Protein AF-A0A1G6B2X8-F1 (afdb_monomer_lite)

Secondary structure (DSSP, 8-state):
----STTS--SHHHHHHHHHHHHHHTT-GGGHHHHHHHHHTS-HHHHHHHHHHHHHHHHHHHHHTT-

pLDDT: mean 95.02, std 6.71, range [57.0, 98.31]

Organism: Eubacterium oxidoreducens (NCBI:txid1732)

Structure (mmCIF, N/CA/C/O backbone):
data_AF-A0A1G6B2X8-F1
#
_entry.id   AF-A0A1G6B2X8-F1
#
loop_
_atom_site.group_PDB
_atom_site.id
_atom_site.type_symbol
_atom_site.label_atom_id
_atom_site.label_alt_id
_atom_site.label_comp_id
_atom_site.label_asym_id
_atom_site.label_entity_id
_atom_site.label_seq_id
_atom_site.pdbx_PDB_ins_code
_atom_site.Cartn_x
_atom_site.Cartn_y
_atom_site.Cartn_z
_atom_site.occupancy
_atom_site.B_iso_or_equiv
_atom_site.auth_seq_id
_atom_site.auth_comp_id
_atom_site.auth_asym_id
_atom_site.auth_atom_id
_atom_site.pdbx_PDB_model_num
ATOM 1 N N . MET A 1 1 ? -12.082 -9.954 4.791 1.00 78.00 1 MET A N 1
ATOM 2 C CA . MET A 1 1 ? -11.115 -8.970 4.261 1.00 78.00 1 MET A CA 1
ATOM 3 C C . MET A 1 1 ? -11.914 -7.822 3.672 1.00 78.00 1 MET A C 1
ATOM 5 O O . MET A 1 1 ? -12.853 -8.086 2.930 1.00 78.00 1 MET A O 1
ATOM 9 N N . LYS A 1 2 ? -11.622 -6.587 4.086 1.00 91.00 2 LYS A N 1
ATOM 10 C CA . LYS A 1 2 ? -12.341 -5.359 3.701 1.00 91.00 2 LYS A CA 1
ATOM 11 C C . LYS A 1 2 ? -11.754 -4.721 2.437 1.00 91.00 2 LYS A C 1
ATOM 13 O O . LYS A 1 2 ? -12.483 -4.078 1.686 1.00 91.00 2 LYS A O 1
ATOM 18 N N . TYR A 1 3 ? -10.459 -4.913 2.208 1.00 95.94 3 TYR A N 1
ATOM 19 C CA . TYR A 1 3 ? -9.708 -4.371 1.079 1.00 95.94 3 TYR A CA 1
ATOM 20 C C . TYR A 1 3 ? -9.017 -5.491 0.296 1.00 95.94 3 TYR A C 1
ATOM 22 O O . TYR A 1 3 ? -8.535 -6.446 0.906 1.00 95.94 3 TYR A O 1
ATOM 30 N N . ASP A 1 4 ? -8.973 -5.357 -1.031 1.00 94.81 4 ASP A N 1
ATOM 31 C CA . ASP A 1 4 ? -8.329 -6.286 -1.969 1.00 94.81 4 ASP A CA 1
ATOM 32 C C . ASP A 1 4 ? -7.932 -5.530 -3.253 1.00 94.81 4 ASP A C 1
ATOM 34 O O . ASP A 1 4 ? -8.566 -4.539 -3.621 1.00 94.81 4 ASP A O 1
ATOM 38 N N . LEU A 1 5 ? -6.880 -5.992 -3.928 1.00 93.38 5 LEU A N 1
ATOM 39 C CA . LEU A 1 5 ? -6.419 -5.476 -5.216 1.00 93.38 5 LEU A CA 1
ATOM 40 C C . LEU A 1 5 ? -7.121 -6.146 -6.409 1.00 93.38 5 LEU A C 1
ATOM 42 O O . LEU A 1 5 ? -7.009 -5.661 -7.538 1.00 93.38 5 LEU A O 1
ATOM 46 N N . VAL A 1 6 ? -7.867 -7.237 -6.194 1.00 93.00 6 VAL A N 1
ATOM 47 C CA . VAL A 1 6 ? -8.660 -7.873 -7.256 1.00 93.00 6 VAL A CA 1
ATOM 48 C C . VAL A 1 6 ? -9.726 -6.908 -7.782 1.00 93.00 6 VAL A C 1
ATOM 50 O O . VAL A 1 6 ? -10.527 -6.349 -7.037 1.00 93.00 6 VAL A O 1
ATOM 53 N N . GLY A 1 7 ? -9.752 -6.724 -9.105 1.00 90.44 7 GLY A N 1
ATOM 54 C CA . GLY A 1 7 ? -10.696 -5.826 -9.778 1.00 90.44 7 GLY A CA 1
ATOM 55 C C . GLY A 1 7 ? -10.280 -4.352 -9.783 1.00 90.44 7 GLY A C 1
ATOM 56 O O . GLY A 1 7 ? -11.014 -3.526 -10.327 1.00 90.44 7 GLY A O 1
ATOM 57 N N . ILE A 1 8 ? -9.112 -4.017 -9.226 1.00 93.12 8 ILE A N 1
ATOM 58 C CA . ILE A 1 8 ? -8.496 -2.697 -9.380 1.00 93.12 8 ILE A CA 1
ATOM 59 C C . ILE A 1 8 ? -7.796 -2.615 -10.740 1.00 93.12 8 ILE A C 1
ATOM 61 O O . ILE A 1 8 ? -7.283 -3.605 -11.262 1.00 93.12 8 ILE A O 1
ATOM 65 N N . ASP A 1 9 ? -7.791 -1.419 -11.327 1.00 94.56 9 ASP A N 1
ATOM 66 C CA . ASP A 1 9 ? -7.017 -1.129 -12.531 1.00 94.56 9 ASP A CA 1
ATOM 67 C C . ASP A 1 9 ? -5.532 -1.455 -12.286 1.00 94.56 9 ASP A C 1
ATOM 69 O O . ASP A 1 9 ? -4.937 -0.991 -11.312 1.00 94.56 9 ASP A O 1
ATOM 73 N N . GLY A 1 10 ? -4.940 -2.262 -13.171 1.00 92.38 10 GLY A N 1
ATOM 74 C CA . GLY A 1 10 ? -3.559 -2.730 -13.046 1.00 92.38 10 GLY A CA 1
ATOM 75 C C . GLY A 1 10 ? -2.502 -1.634 -13.214 1.00 92.38 10 GLY A C 1
ATOM 76 O O . GLY A 1 10 ? -1.314 -1.903 -13.061 1.00 92.38 10 GLY A O 1
ATOM 77 N N . ASN A 1 11 ? -2.870 -0.395 -13.527 1.00 96.56 11 ASN A N 1
ATOM 78 C CA . ASN A 1 11 ? -1.931 0.712 -13.531 1.00 96.56 11 ASN A CA 1
ATOM 79 C C . ASN A 1 11 ? -1.285 0.900 -12.144 1.00 96.56 11 ASN A C 1
ATOM 81 O O . ASN A 1 11 ? -1.962 0.945 -11.119 1.00 96.56 11 ASN A O 1
ATOM 85 N N . ALA A 1 12 ? 0.037 1.079 -12.124 1.00 96.38 12 ALA A N 1
ATOM 86 C CA . ALA A 1 12 ? 0.823 1.278 -10.906 1.00 96.38 12 ALA A CA 1
ATOM 87 C C . ALA A 1 12 ? 0.254 2.368 -9.974 1.00 96.38 12 ALA A C 1
ATOM 89 O O . ALA A 1 12 ? 0.158 2.162 -8.764 1.00 96.38 12 ALA A O 1
ATOM 90 N N . PHE A 1 13 ? -0.169 3.511 -10.525 1.00 95.88 13 PHE A N 1
ATOM 91 C CA . PHE A 1 13 ? -0.733 4.610 -9.737 1.00 95.88 13 PHE A CA 1
ATOM 92 C C . PHE A 1 13 ? -2.121 4.280 -9.187 1.00 95.88 13 PHE A C 1
ATOM 94 O O . PHE A 1 13 ? -2.443 4.684 -8.070 1.00 95.88 13 PHE A O 1
ATOM 101 N N . SER A 1 14 ? -2.925 3.523 -9.935 1.00 97.50 14 SER A N 1
ATOM 102 C CA . SER A 1 14 ? -4.234 3.045 -9.481 1.00 97.50 14 SER A CA 1
ATOM 103 C C . SER A 1 14 ? -4.099 2.109 -8.280 1.00 97.50 14 SER A C 1
ATOM 105 O O . SER A 1 14 ? -4.803 2.289 -7.286 1.00 97.50 14 SER A O 1
ATOM 107 N N . VAL A 1 15 ? -3.152 1.166 -8.335 1.00 98.00 15 VAL A N 1
ATOM 108 C CA . VAL A 1 15 ? -2.861 0.234 -7.236 1.00 98.00 15 VAL A CA 1
ATOM 109 C C . VAL A 1 15 ? -2.367 0.987 -5.997 1.00 98.00 15 VAL A C 1
ATOM 111 O O . VAL A 1 15 ? -2.982 0.885 -4.936 1.00 98.00 15 VAL A O 1
ATOM 114 N N . MET A 1 16 ? -1.319 1.809 -6.130 1.00 97.81 16 MET A N 1
ATOM 115 C CA . MET A 1 16 ? -0.779 2.578 -4.998 1.00 97.81 16 MET A CA 1
ATOM 116 C C . MET A 1 16 ? -1.823 3.535 -4.402 1.00 97.81 16 MET A C 1
ATOM 118 O O . MET A 1 16 ? -1.948 3.647 -3.181 1.00 97.81 16 MET A O 1
ATOM 122 N N . GLY A 1 17 ? -2.622 4.194 -5.247 1.00 97.88 17 GLY A N 1
ATOM 123 C CA . GLY A 1 17 ? -3.684 5.100 -4.814 1.00 97.88 17 GLY A CA 1
ATOM 124 C C . GLY A 1 17 ? -4.806 4.389 -4.054 1.00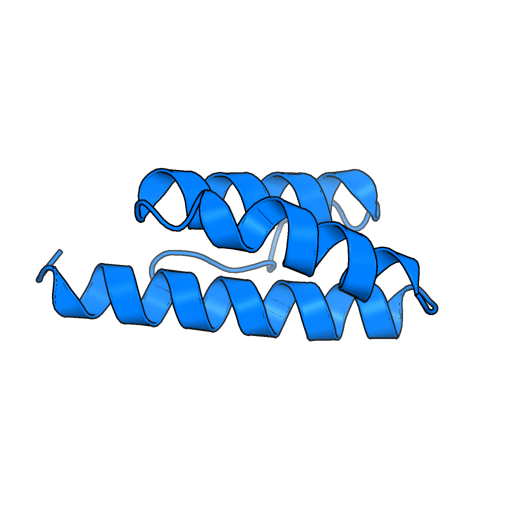 97.88 17 GLY A C 1
ATOM 125 O O . GLY A 1 17 ? -5.303 4.913 -3.052 1.00 97.88 17 GLY A O 1
ATOM 126 N N . TYR A 1 18 ? -5.186 3.182 -4.485 1.00 98.25 18 TYR A N 1
ATOM 127 C CA . TYR A 1 18 ? -6.143 2.348 -3.761 1.00 98.25 18 TYR A CA 1
ATOM 128 C C . TYR A 1 18 ? -5.596 1.932 -2.389 1.00 98.25 18 TYR A C 1
ATOM 130 O O . TYR A 1 18 ? -6.275 2.140 -1.379 1.00 98.25 18 TYR A O 1
ATOM 138 N N . THR A 1 19 ? -4.357 1.435 -2.330 1.00 98.06 19 THR A N 1
ATOM 139 C CA . THR A 1 19 ? -3.705 1.039 -1.072 1.00 98.06 19 THR A CA 1
ATOM 140 C C . THR A 1 19 ? -3.580 2.214 -0.104 1.00 98.06 19 THR A C 1
ATOM 142 O O . THR A 1 19 ? -3.972 2.101 1.058 1.00 98.06 19 THR A O 1
ATOM 145 N N . ALA A 1 20 ? -3.148 3.387 -0.578 1.00 98.31 20 ALA A N 1
ATOM 146 C CA . ALA A 1 20 ? -3.080 4.597 0.241 1.00 98.31 20 ALA A CA 1
ATOM 147 C C . ALA A 1 20 ? -4.455 4.989 0.813 1.00 98.31 20 ALA A C 1
ATOM 149 O O . ALA A 1 20 ? -4.568 5.389 1.973 1.00 98.31 20 ALA A O 1
ATOM 150 N N . LYS A 1 21 ? -5.529 4.841 0.025 1.00 98.00 21 LYS A N 1
ATOM 151 C CA . LYS A 1 21 ? -6.901 5.107 0.479 1.00 98.00 21 LYS A CA 1
ATOM 152 C C . LYS A 1 21 ? -7.364 4.111 1.546 1.00 98.00 21 LYS A C 1
ATOM 154 O O . LYS A 1 21 ? -8.060 4.527 2.474 1.00 98.00 21 LYS A O 1
ATOM 159 N N . ALA A 1 22 ? -7.000 2.834 1.425 1.00 97.69 22 ALA A N 1
ATOM 160 C CA . ALA A 1 22 ? -7.288 1.816 2.436 1.00 97.69 22 ALA A CA 1
ATOM 161 C C . ALA A 1 22 ? -6.591 2.150 3.764 1.00 97.69 22 ALA A C 1
ATOM 163 O O . ALA A 1 22 ? -7.262 2.264 4.789 1.00 97.69 22 ALA A O 1
ATOM 164 N N . LEU A 1 23 ? -5.286 2.443 3.728 1.00 98.06 23 LEU A N 1
ATOM 165 C CA . LEU A 1 23 ? -4.518 2.870 4.904 1.00 98.06 23 LEU A CA 1
ATOM 166 C C . LEU A 1 23 ? -5.139 4.099 5.584 1.00 98.06 23 LEU A C 1
ATOM 168 O O . LEU A 1 23 ? -5.341 4.103 6.798 1.00 98.06 23 LEU A O 1
ATOM 172 N N . ARG A 1 24 ? -5.532 5.116 4.804 1.00 97.44 24 ARG A N 1
ATOM 173 C CA . ARG A 1 24 ? -6.194 6.325 5.323 1.00 97.44 24 ARG A CA 1
ATOM 174 C C . ARG A 1 24 ? -7.487 6.030 6.078 1.00 97.44 24 ARG A C 1
ATOM 176 O O . ARG A 1 24 ? -7.713 6.579 7.150 1.00 97.44 24 ARG A O 1
ATOM 183 N N . ARG A 1 25 ? -8.335 5.151 5.538 1.00 96.38 25 ARG A N 1
ATOM 184 C CA . ARG A 1 25 ? -9.616 4.767 6.166 1.00 96.38 25 ARG A CA 1
ATOM 185 C C . ARG A 1 25 ? -9.435 4.045 7.497 1.00 96.38 25 ARG A C 1
ATOM 187 O O . ARG A 1 25 ? -10.284 4.144 8.382 1.00 96.38 25 ARG A O 1
ATOM 194 N N . GLU A 1 26 ? -8.319 3.349 7.643 1.00 96.81 26 GLU A N 1
ATOM 195 C CA . GLU A 1 26 ? -7.961 2.639 8.867 1.00 96.81 26 GLU A CA 1
ATOM 196 C C . GLU A 1 26 ? -7.076 3.486 9.803 1.00 96.81 26 GLU A C 1
ATOM 198 O O . GLU A 1 26 ? -6.642 3.016 10.855 1.00 96.81 26 GLU A O 1
ATOM 203 N N . GLY A 1 27 ? -6.828 4.759 9.469 1.00 96.50 27 GLY A N 1
ATOM 204 C CA . GLY A 1 27 ? -6.020 5.675 10.276 1.00 96.50 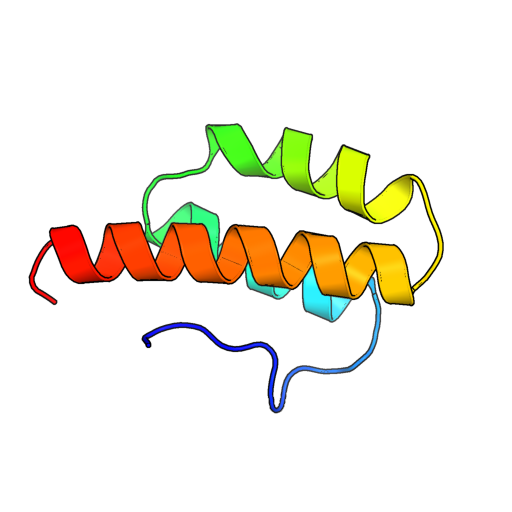27 GLY A CA 1
ATOM 205 C C . GLY A 1 27 ? -4.546 5.268 10.343 1.00 96.50 27 GLY A C 1
ATOM 206 O O . GLY A 1 27 ? -3.954 5.306 11.418 1.00 96.50 27 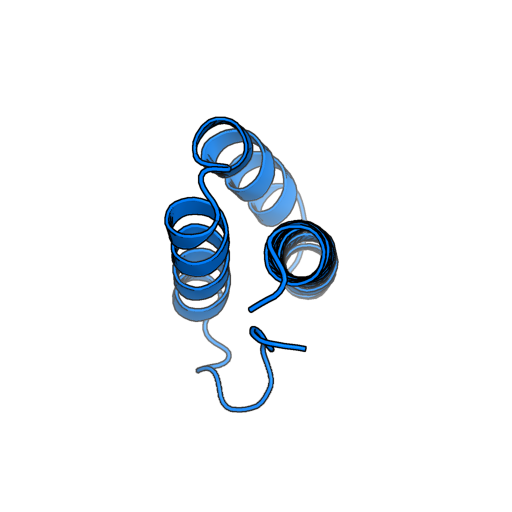GLY A O 1
ATOM 207 N N . LEU A 1 28 ? -3.989 4.777 9.234 1.00 97.06 28 LEU A N 1
ATOM 208 C CA . LEU A 1 28 ? -2.570 4.438 9.037 1.00 97.06 28 LEU A CA 1
ATOM 209 C C . LEU A 1 28 ? -1.910 5.436 8.074 1.00 97.06 28 LEU A C 1
ATOM 211 O O . LEU A 1 28 ? -1.201 5.057 7.145 1.00 97.06 28 LEU A O 1
ATOM 215 N N . GLU A 1 29 ? -2.208 6.725 8.232 1.00 97.00 29 GLU A N 1
ATOM 216 C CA . GLU A 1 29 ? -1.706 7.765 7.324 1.00 97.00 29 GLU A CA 1
ATOM 217 C C . GLU A 1 29 ? -0.182 7.900 7.378 1.00 97.00 29 GLU A C 1
ATOM 219 O O . GLU A 1 29 ? 0.439 8.167 6.355 1.00 97.00 29 GLU A O 1
ATOM 224 N N . ASP A 1 30 ? 0.417 7.628 8.539 1.00 97.50 30 ASP A N 1
ATOM 225 C CA . ASP A 1 30 ? 1.865 7.627 8.763 1.00 97.50 30 ASP A CA 1
ATOM 226 C C . ASP A 1 30 ? 2.609 6.575 7.926 1.00 97.50 30 ASP A C 1
ATOM 228 O O . ASP A 1 30 ? 3.811 6.694 7.703 1.00 97.50 30 ASP A O 1
ATOM 232 N N . LYS A 1 31 ? 1.894 5.560 7.430 1.00 97.88 31 LYS A N 1
ATOM 233 C CA . LYS A 1 31 ? 2.448 4.472 6.617 1.00 97.88 31 LYS A CA 1
ATOM 234 C C . LYS A 1 31 ? 2.410 4.725 5.121 1.00 97.88 31 LYS A C 1
ATOM 236 O O . LYS A 1 31 ? 3.006 3.964 4.364 1.00 97.88 31 LYS A O 1
ATOM 241 N N . ILE A 1 32 ? 1.725 5.777 4.682 1.00 98.00 32 ILE A N 1
ATOM 242 C CA . ILE A 1 32 ? 1.521 6.039 3.257 1.00 98.00 32 ILE A CA 1
ATOM 243 C C . ILE A 1 32 ? 2.833 6.430 2.576 1.00 98.00 32 ILE A C 1
ATOM 245 O O . ILE A 1 32 ? 3.136 5.880 1.520 1.00 98.00 32 ILE A O 1
ATOM 249 N N . ASP A 1 33 ? 3.618 7.327 3.176 1.00 98.06 33 ASP A N 1
ATOM 250 C CA . ASP A 1 33 ? 4.893 7.762 2.592 1.00 98.06 33 ASP A CA 1
ATOM 251 C C . ASP A 1 33 ? 5.886 6.591 2.486 1.00 98.06 33 ASP A C 1
ATOM 253 O O . ASP A 1 33 ? 6.427 6.334 1.411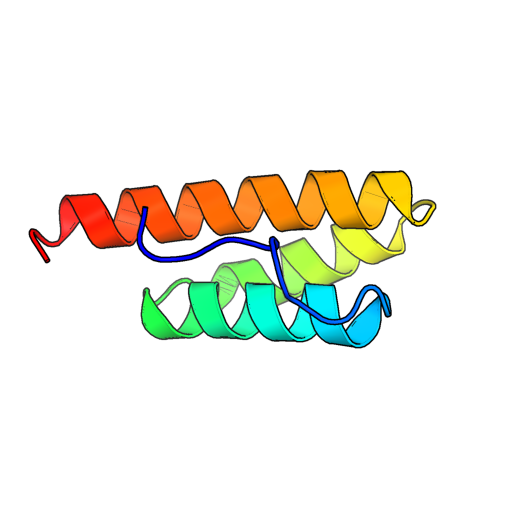 1.00 98.06 33 ASP A O 1
ATOM 257 N N . GLU A 1 34 ? 6.012 5.796 3.556 1.00 98.19 34 GLU A N 1
ATOM 258 C CA . GLU A 1 34 ? 6.833 4.574 3.595 1.00 98.19 34 GLU A CA 1
ATOM 259 C C . GLU A 1 34 ? 6.420 3.574 2.495 1.00 98.19 34 GLU A C 1
ATOM 261 O O . GLU A 1 34 ? 7.268 3.010 1.797 1.00 98.19 34 GLU A O 1
ATOM 266 N N . MET A 1 35 ? 5.110 3.384 2.295 1.00 98.19 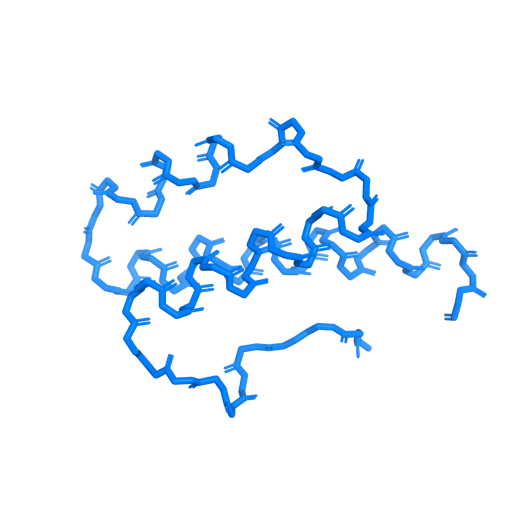35 MET A N 1
ATOM 267 C CA . MET A 1 35 ? 4.564 2.514 1.250 1.00 98.19 35 MET A CA 1
ATOM 268 C C . MET A 1 35 ? 4.940 3.007 -0.150 1.00 98.19 35 MET A C 1
ATOM 270 O O . MET A 1 35 ? 5.385 2.206 -0.974 1.00 98.19 35 MET A O 1
ATOM 274 N N . TYR A 1 36 ? 4.819 4.312 -0.417 1.00 98.06 36 TYR A N 1
ATOM 275 C CA . TYR A 1 36 ? 5.181 4.891 -1.712 1.00 98.06 36 TYR A CA 1
ATOM 276 C C . TYR A 1 36 ? 6.671 4.756 -2.014 1.00 98.06 36 TYR A C 1
ATOM 278 O O . TYR A 1 36 ? 7.021 4.421 -3.149 1.00 98.06 36 TYR A O 1
ATOM 286 N N . GLU A 1 37 ? 7.542 5.002 -1.033 1.00 98.12 37 GLU A N 1
ATOM 287 C CA . GLU A 1 37 ? 8.989 4.839 -1.202 1.00 98.12 37 GLU A CA 1
ATOM 288 C C . GLU A 1 37 ? 9.344 3.383 -1.522 1.00 98.12 37 GLU A C 1
ATOM 290 O O . GLU A 1 37 ? 10.064 3.106 -2.486 1.00 98.12 37 GLU A O 1
ATOM 295 N N . ARG A 1 38 ? 8.777 2.427 -0.775 1.00 98.25 38 ARG A N 1
ATOM 296 C CA . ARG A 1 38 ? 9.020 0.995 -0.999 1.00 98.25 38 ARG A CA 1
ATOM 297 C C . ARG A 1 38 ? 8.473 0.521 -2.343 1.00 98.25 38 ARG A C 1
ATOM 299 O O . ARG A 1 38 ? 9.175 -0.200 -3.055 1.00 98.25 38 ARG A O 1
ATOM 306 N N . ALA A 1 39 ? 7.268 0.944 -2.722 1.00 97.38 39 ALA A N 1
ATOM 307 C CA . ALA A 1 39 ? 6.627 0.531 -3.971 1.00 97.38 39 ALA A CA 1
ATOM 308 C C . ALA A 1 39 ? 7.392 1.025 -5.211 1.00 97.38 39 ALA A C 1
ATOM 310 O O . ALA A 1 39 ? 7.478 0.302 -6.202 1.00 97.38 39 ALA A O 1
ATOM 311 N N . GLN A 1 40 ? 7.995 2.218 -5.141 1.00 96.19 40 GLN A N 1
ATOM 312 C CA . GLN A 1 40 ? 8.768 2.825 -6.235 1.00 96.19 40 GLN A CA 1
ATOM 313 C C . GLN A 1 40 ? 10.225 2.346 -6.317 1.00 96.19 40 GLN A C 1
ATOM 315 O O . GLN A 1 40 ? 10.905 2.635 -7.298 1.00 96.19 40 GLN A O 1
ATOM 320 N N . SER A 1 41 ? 10.717 1.608 -5.318 1.00 96.25 41 SER A N 1
ATOM 321 C CA . SER A 1 41 ? 12.116 1.154 -5.263 1.00 96.25 41 SER A CA 1
ATOM 322 C C . SER A 1 41 ? 12.462 -0.006 -6.213 1.00 96.25 41 SER A C 1
ATOM 324 O O . SER A 1 41 ? 13.628 -0.388 -6.317 1.00 96.25 41 SER A O 1
ATOM 326 N N . GLY A 1 42 ? 11.472 -0.566 -6.915 1.00 93.94 42 GLY A N 1
ATOM 327 C CA . GLY A 1 42 ? 11.629 -1.766 -7.733 1.00 93.94 42 GLY A CA 1
ATOM 328 C C . GLY A 1 42 ? 10.754 -1.777 -8.982 1.00 93.94 42 GLY A C 1
ATOM 329 O O . GLY A 1 42 ? 10.353 -0.738 -9.503 1.00 93.94 42 GLY A O 1
ATOM 330 N N . ASP A 1 43 ? 10.482 -2.979 -9.484 1.00 97.31 43 ASP A N 1
ATOM 331 C CA . ASP A 1 43 ? 9.620 -3.189 -10.643 1.00 97.31 43 ASP A CA 1
ATOM 332 C C . ASP A 1 43 ? 8.130 -3.260 -10.258 1.00 97.31 43 ASP A C 1
ATOM 334 O O . ASP A 1 43 ? 7.725 -3.053 -9.112 1.00 97.31 43 ASP A O 1
ATOM 338 N N . TYR A 1 44 ? 7.286 -3.565 -11.240 1.00 96.50 44 TYR A N 1
ATOM 339 C CA . TYR A 1 44 ? 5.852 -3.695 -11.016 1.00 96.50 44 TYR A CA 1
ATOM 340 C C . TYR A 1 44 ? 5.492 -4.839 -10.049 1.00 96.50 44 TYR A C 1
ATOM 342 O O . TYR A 1 44 ? 4.554 -4.700 -9.267 1.00 96.50 44 TYR A O 1
ATOM 350 N N . ASN A 1 45 ? 6.246 -5.946 -10.043 1.00 97.19 45 ASN A N 1
ATOM 351 C CA . ASN A 1 45 ? 6.012 -7.032 -9.088 1.00 97.19 45 ASN A CA 1
ATOM 352 C C . ASN A 1 45 ? 6.344 -6.584 -7.663 1.00 97.19 45 ASN A C 1
ATOM 354 O O . ASN A 1 45 ? 5.580 -6.870 -6.745 1.00 97.19 45 ASN A O 1
ATOM 358 N N . ASN A 1 46 ? 7.437 -5.837 -7.478 1.00 98.00 46 ASN A N 1
ATOM 359 C CA . ASN A 1 46 ? 7.756 -5.210 -6.199 1.00 98.00 46 ASN A CA 1
ATOM 360 C C . ASN A 1 46 ? 6.621 -4.290 -5.733 1.00 98.00 46 ASN A C 1
ATOM 362 O O . ASN A 1 46 ? 6.176 -4.405 -4.594 1.00 98.00 46 ASN A O 1
ATOM 366 N N . LEU A 1 47 ? 6.108 -3.432 -6.620 1.00 97.75 47 LEU A N 1
ATOM 367 C CA . LEU A 1 47 ? 4.966 -2.570 -6.317 1.00 97.75 47 LEU A CA 1
ATOM 368 C C . LEU A 1 47 ? 3.757 -3.377 -5.835 1.00 97.75 47 LEU A C 1
ATOM 370 O O . LEU A 1 47 ? 3.156 -3.010 -4.827 1.00 97.75 47 LEU A O 1
ATOM 374 N N . LEU A 1 48 ? 3.414 -4.474 -6.518 1.00 97.50 48 LEU A N 1
ATOM 375 C CA . LEU A 1 48 ? 2.297 -5.334 -6.127 1.00 97.50 48 LEU A CA 1
ATOM 376 C C . LEU A 1 48 ? 2.525 -5.990 -4.762 1.00 97.50 48 LEU A C 1
ATOM 378 O O . LEU A 1 48 ? 1.631 -5.942 -3.920 1.00 97.50 48 LEU A O 1
ATOM 382 N N . CYS A 1 49 ? 3.707 -6.563 -4.525 1.00 97.94 49 CYS A N 1
ATOM 383 C CA . CYS A 1 49 ? 4.055 -7.187 -3.247 1.00 97.94 49 CYS A CA 1
ATOM 384 C C . CYS A 1 49 ? 3.979 -6.186 -2.090 1.00 97.94 49 CYS A C 1
ATOM 386 O O . CYS A 1 49 ? 3.355 -6.471 -1.071 1.00 97.94 49 CYS A O 1
ATOM 388 N N . VAL A 1 50 ? 4.561 -4.997 -2.270 1.00 98.31 50 VAL A N 1
ATOM 389 C CA . VAL A 1 50 ? 4.493 -3.918 -1.279 1.00 98.31 50 VAL A CA 1
ATOM 390 C C . VAL A 1 50 ? 3.036 -3.523 -1.044 1.00 98.31 50 VAL A C 1
ATOM 392 O O . VAL A 1 50 ? 2.580 -3.511 0.093 1.00 98.31 50 VAL A O 1
ATOM 395 N N . CYS A 1 51 ? 2.264 -3.258 -2.099 1.00 98.00 51 CYS A N 1
ATOM 396 C CA . CYS A 1 51 ? 0.869 -2.846 -1.952 1.00 98.00 51 CYS A CA 1
ATOM 397 C C . CYS A 1 51 ? 0.004 -3.908 -1.256 1.00 98.00 51 CYS A C 1
ATOM 399 O O . CYS A 1 51 ? -0.858 -3.531 -0.466 1.00 98.00 51 CYS A O 1
ATOM 401 N N . MET A 1 52 ? 0.238 -5.202 -1.506 1.00 97.62 52 MET A N 1
ATOM 402 C CA . MET A 1 52 ? -0.448 -6.297 -0.809 1.00 97.62 52 MET A CA 1
ATOM 403 C C . MET A 1 52 ? -0.127 -6.316 0.690 1.00 97.62 52 MET A C 1
ATOM 405 O O . MET A 1 52 ? -1.050 -6.398 1.493 1.00 97.62 52 MET A O 1
ATOM 409 N N . GLU A 1 53 ? 1.140 -6.140 1.078 1.00 98.31 53 GLU A N 1
ATOM 410 C CA . GLU A 1 53 ? 1.551 -6.086 2.492 1.00 98.31 53 GLU A CA 1
ATOM 411 C C . GLU A 1 53 ? 0.797 -4.989 3.270 1.00 98.31 53 GLU A C 1
ATOM 413 O O . GLU A 1 53 ? 0.277 -5.221 4.363 1.00 98.31 53 GLU A O 1
ATOM 418 N N . TYR A 1 54 ? 0.666 -3.793 2.689 1.00 98.31 54 TYR A N 1
ATOM 419 C CA . TYR A 1 54 ? -0.065 -2.694 3.332 1.00 98.31 54 TYR A CA 1
ATOM 420 C C . TYR A 1 54 ? -1.590 -2.876 3.299 1.00 98.31 54 TYR A C 1
ATOM 422 O O . TYR A 1 54 ? -2.284 -2.369 4.185 1.00 98.31 54 TYR A O 1
ATOM 430 N N . ILE A 1 55 ? -2.133 -3.598 2.313 1.00 97.88 55 ILE A N 1
ATOM 431 C CA . ILE A 1 55 ? -3.548 -3.996 2.301 1.00 97.88 55 ILE A CA 1
ATOM 432 C C . ILE A 1 55 ? -3.840 -4.976 3.436 1.00 97.88 55 ILE A C 1
ATOM 434 O O . ILE A 1 55 ? -4.847 -4.809 4.129 1.00 97.88 55 ILE A O 1
ATOM 438 N N . ASP A 1 56 ? -2.957 -5.944 3.672 1.00 97.75 56 ASP A N 1
ATOM 439 C CA . ASP A 1 56 ? -3.076 -6.866 4.800 1.00 97.75 56 ASP A CA 1
ATOM 440 C C . ASP A 1 56 ? -3.021 -6.110 6.129 1.00 97.75 56 ASP A C 1
ATOM 442 O O . ASP A 1 56 ? -3.931 -6.259 6.944 1.00 97.75 56 ASP A O 1
ATOM 446 N N . MET A 1 57 ? -2.075 -5.181 6.292 1.00 97.38 57 MET A N 1
ATOM 447 C CA . MET A 1 57 ? -1.997 -4.324 7.482 1.00 97.38 57 MET A CA 1
ATOM 448 C C . MET A 1 57 ? -3.282 -3.504 7.710 1.00 97.38 57 MET A C 1
ATOM 450 O O . MET A 1 57 ? -3.772 -3.384 8.838 1.00 97.38 57 MET A O 1
ATOM 454 N N . ALA A 1 58 ? -3.865 -2.940 6.645 1.00 97.25 58 ALA A N 1
ATOM 455 C CA . ALA A 1 58 ? -5.140 -2.230 6.732 1.00 97.25 58 ALA A CA 1
ATOM 456 C C . ALA A 1 58 ? -6.286 -3.175 7.134 1.00 97.25 58 ALA A C 1
ATOM 458 O O . ALA A 1 58 ? -7.109 -2.829 7.982 1.00 97.25 58 ALA A O 1
ATOM 459 N N . ASN A 1 59 ? -6.334 -4.381 6.564 1.00 96.75 59 ASN A N 1
ATOM 460 C CA . ASN A 1 59 ? -7.324 -5.400 6.907 1.00 96.75 59 ASN A CA 1
ATOM 461 C C . ASN A 1 59 ? -7.196 -5.870 8.364 1.00 96.75 59 ASN A C 1
ATOM 463 O O . ASN A 1 59 ? -8.214 -6.019 9.036 1.00 96.75 59 ASN A O 1
ATOM 467 N N . GLU A 1 60 ? -5.981 -6.068 8.877 1.00 96.38 60 GLU A N 1
ATOM 468 C CA . GLU A 1 60 ? -5.741 -6.409 10.283 1.00 96.38 60 GLU A CA 1
ATOM 469 C C . GLU A 1 60 ? -6.283 -5.326 11.217 1.00 96.38 60 GLU A C 1
ATOM 471 O O . GLU A 1 60 ? -6.992 -5.629 12.181 1.00 96.38 60 GLU A O 1
ATOM 476 N N . LYS A 1 61 ? -6.026 -4.052 10.894 1.00 95.50 61 LYS A N 1
ATOM 477 C CA . LYS A 1 61 ? -6.544 -2.928 11.678 1.00 95.50 61 LYS A CA 1
ATOM 478 C C . LYS A 1 61 ? -8.065 -2.821 11.596 1.00 95.50 61 LYS A C 1
ATOM 480 O O . LYS A 1 61 ? -8.697 -2.602 12.626 1.00 95.50 61 LYS A O 1
ATOM 485 N N . ALA A 1 62 ? -8.656 -3.040 10.422 1.00 93.81 62 ALA A N 1
ATOM 486 C CA . ALA A 1 62 ? -10.107 -3.080 10.256 1.00 93.81 62 ALA A CA 1
ATOM 487 C C . ALA A 1 62 ? -10.743 -4.188 11.116 1.00 93.81 62 ALA A C 1
ATOM 489 O O . ALA A 1 62 ? -11.679 -3.924 11.869 1.00 93.81 62 ALA A O 1
ATOM 490 N N . ASN A 1 63 ? -10.175 -5.399 11.083 1.00 92.75 63 ASN A N 1
ATOM 491 C CA . ASN A 1 63 ? -10.649 -6.536 11.875 1.00 92.75 63 ASN A CA 1
ATOM 492 C C . ASN A 1 63 ? -10.531 -6.271 13.386 1.00 92.75 63 ASN A C 1
ATOM 494 O O . ASN A 1 63 ? -11.428 -6.620 14.151 1.00 92.75 63 ASN A O 1
ATOM 498 N N . ALA A 1 64 ? -9.451 -5.618 13.830 1.00 89.75 64 ALA A N 1
ATOM 499 C CA . ALA A 1 64 ? -9.252 -5.265 15.236 1.00 89.75 64 ALA A CA 1
ATOM 500 C C . ALA A 1 64 ? -10.279 -4.241 15.759 1.00 89.75 64 ALA A C 1
ATOM 502 O O . ALA A 1 64 ? -10.522 -4.183 16.964 1.00 89.75 64 ALA A O 1
ATOM 503 N N . ARG A 1 65 ? -10.903 -3.447 14.875 1.00 79.38 65 ARG A N 1
ATOM 504 C CA . ARG A 1 65 ? -11.982 -2.511 15.237 1.00 79.38 65 ARG A CA 1
ATOM 505 C C . ARG A 1 65 ? -13.366 -3.166 15.327 1.00 79.38 65 ARG A C 1
ATOM 507 O O . ARG A 1 65 ? -14.303 -2.488 15.737 1.00 79.38 65 ARG A O 1
ATOM 514 N N . GLY A 1 66 ? -13.491 -4.457 15.004 1.00 70.06 66 GLY A N 1
ATOM 515 C CA . 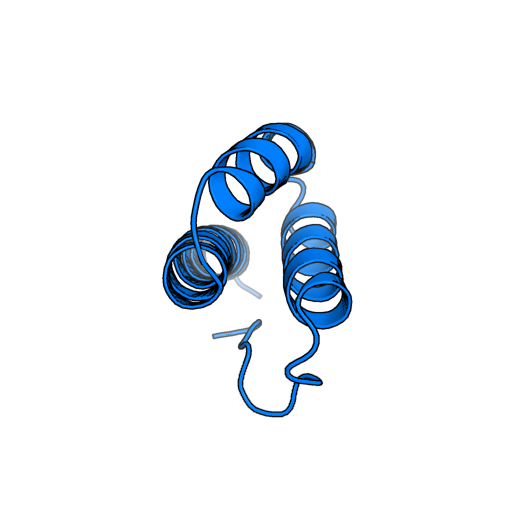GLY A 1 66 ? -14.750 -5.201 15.105 1.00 70.06 66 GLY A CA 1
ATOM 516 C C . GLY A 1 66 ? -15.820 -4.786 14.090 1.00 70.06 66 GLY A C 1
ATOM 517 O O . GLY A 1 66 ? -17.004 -4.898 14.403 1.00 70.06 66 GLY A O 1
ATOM 518 N N . GLU A 1 67 ? -15.414 -4.278 12.921 1.00 57.00 67 GLU A N 1
ATOM 519 C CA . GLU A 1 67 ? -16.315 -4.006 11.785 1.00 57.00 67 GLU A CA 1
ATOM 520 C C . GLU A 1 67 ? -16.694 -5.270 11.003 1.00 57.00 67 GLU A C 1
ATOM 522 O O . GLU A 1 67 ? -15.816 -6.145 10.813 1.00 57.00 67 GLU A O 1
#

Radius of gyration: 11.21 Å; chains: 1; bounding box: 28×17×29 Å

Sequence (67 aa):
MKYDLVGIDGNAFSVMGYTAKALRREGLEDKIDEMYERAQSGDYNNLLCVCMEYIDMANEKANARGE

Foldseek 3Di:
DPDDCPPFDLDLCRLLVSLCVLCVVLVNNVCSVVLVVQLVPDDSVSVVVSSVVSRVVSVVSVVVVVD